Protein AF-A0A661I0Q0-F1 (afdb_monomer_lite)

Secondary structure (DSSP, 8-state):
-PPPSS---------------HHHHHHHHHHTSSTTS-HHHHHTTTS-HHHHHHHHHHTT--TT--GGGS-HHHHHHHHHHHHHHHHHHHHTTS--

Sequence (96 aa):
VPPPKVTSAVLLIEKERTEESEGLEALLRVAFQQPRKKLSKNLMTAFSKDKVVKLFERLDLDPNLRPHEAKTSIYHHLYNEFKKDILDGKQQRQRK

Radius of gyration: 18.39 Å; chains: 1; bounding box: 59×30×49 Å

pLDDT: mean 87.05, std 17.16, range [35.09, 97.62]

Foldseek 3Di:
DDDDPDDDDDDDDDDPDDDDDPLLVVLLCQQCVPQQAASLVSVCVPDPNVLSVVLCVVVVHDRRHGSVNDDPVVSVSVSVSVVVVVVVVVVVVPDD

Structure (mmCIF, N/CA/C/O backbone):
data_AF-A0A661I0Q0-F1
#
_entry.id   AF-A0A661I0Q0-F1
#
loop_
_atom_site.group_PDB
_atom_site.id
_atom_site.type_symbol
_atom_site.label_atom_id
_atom_site.label_alt_id
_atom_site.label_comp_id
_atom_site.label_asym_id
_atom_site.label_entity_id
_atom_site.label_seq_id
_atom_site.pdbx_PDB_ins_code
_atom_site.Cartn_x
_atom_site.Cartn_y
_atom_site.Cartn_z
_atom_site.occupancy
_atom_site.B_iso_or_equiv
_atom_site.auth_seq_id
_atom_site.auth_comp_id
_atom_site.auth_asym_id
_atom_site.auth_atom_id
_atom_site.pdbx_PDB_model_num
ATOM 1 N N . VAL A 1 1 ? 28.840 1.604 -29.281 1.00 74.12 1 VAL A N 1
ATOM 2 C CA . VAL A 1 1 ? 28.254 1.702 -27.921 1.00 74.12 1 VAL A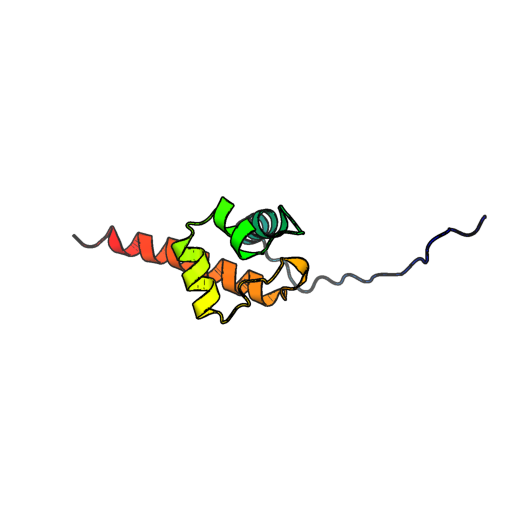 CA 1
ATOM 3 C C . VAL A 1 1 ? 28.191 0.296 -27.344 1.00 74.12 1 VAL A C 1
ATOM 5 O O . VAL A 1 1 ? 27.766 -0.584 -28.086 1.00 74.12 1 VAL A O 1
ATOM 8 N N . PRO A 1 2 ? 28.675 0.041 -26.118 1.00 91.06 2 PRO A N 1
ATOM 9 C CA . PRO A 1 2 ? 28.666 -1.306 -25.556 1.00 91.06 2 PRO A CA 1
ATOM 10 C C . PRO A 1 2 ? 27.244 -1.741 -25.149 1.00 91.06 2 PRO A C 1
ATOM 12 O O . PRO A 1 2 ? 26.452 -0.895 -24.726 1.00 91.06 2 PRO A O 1
ATOM 15 N N . PRO A 1 3 ? 26.913 -3.038 -25.264 1.00 89.25 3 PRO A N 1
ATOM 16 C CA . PRO A 1 3 ? 25.601 -3.555 -24.890 1.00 89.25 3 PRO A CA 1
ATOM 17 C C . PRO A 1 3 ? 25.409 -3.594 -23.356 1.00 89.25 3 PRO A C 1
ATOM 19 O O . PRO A 1 3 ? 26.352 -3.921 -22.628 1.00 89.25 3 PRO A O 1
ATOM 22 N N . PRO A 1 4 ? 24.205 -3.272 -22.843 1.00 92.94 4 PRO A N 1
ATOM 23 C CA . PRO A 1 4 ? 23.895 -3.319 -21.413 1.00 92.94 4 PRO A CA 1
ATOM 24 C C . PRO A 1 4 ? 23.744 -4.758 -20.884 1.00 92.94 4 PRO A C 1
ATOM 26 O O . PRO A 1 4 ? 23.480 -5.690 -21.637 1.00 92.94 4 PRO A O 1
ATOM 29 N N . LYS A 1 5 ? 23.863 -4.936 -19.558 1.00 94.69 5 LYS A N 1
ATOM 30 C CA . LYS A 1 5 ? 23.685 -6.235 -18.864 1.00 94.69 5 LYS A CA 1
ATOM 31 C C . LYS A 1 5 ? 22.221 -6.643 -18.649 1.00 94.69 5 LYS A C 1
ATOM 33 O O . LYS A 1 5 ? 21.963 -7.739 -18.161 1.00 94.69 5 LYS A O 1
ATOM 38 N N . VAL A 1 6 ? 21.281 -5.747 -18.934 1.00 95.00 6 VAL A N 1
ATOM 39 C CA . VAL A 1 6 ? 19.846 -5.928 -18.685 1.00 95.00 6 VAL A CA 1
ATOM 40 C C . VAL A 1 6 ? 19.052 -5.598 -19.942 1.00 95.00 6 VAL A C 1
ATOM 42 O O . VAL A 1 6 ? 19.481 -4.776 -20.752 1.00 95.00 6 VAL A O 1
ATOM 45 N N . THR A 1 7 ? 17.896 -6.239 -20.092 1.00 95.44 7 THR A N 1
ATOM 46 C CA . THR A 1 7 ? 16.975 -5.999 -21.205 1.00 95.44 7 THR A CA 1
ATOM 47 C C . THR A 1 7 ? 16.214 -4.695 -20.995 1.00 95.44 7 THR A C 1
ATOM 49 O O . THR A 1 7 ? 15.670 -4.452 -19.918 1.00 95.44 7 THR A O 1
ATOM 52 N N . SER A 1 8 ? 16.142 -3.875 -22.039 1.00 94.19 8 SER A N 1
ATOM 53 C CA . SER A 1 8 ? 15.299 -2.680 -22.066 1.00 94.19 8 SER A CA 1
ATOM 54 C C . SER A 1 8 ? 13.887 -3.019 -22.542 1.00 94.19 8 SER A C 1
ATOM 56 O O . SER A 1 8 ? 13.701 -3.923 -23.355 1.00 94.19 8 SER A O 1
ATOM 58 N N . ALA A 1 9 ? 12.896 -2.257 -22.086 1.00 95.81 9 ALA A N 1
ATOM 59 C CA . ALA A 1 9 ? 11.520 -2.335 -22.564 1.00 95.81 9 ALA A CA 1
ATOM 60 C C . ALA A 1 9 ? 10.968 -0.926 -22.815 1.00 95.81 9 ALA A C 1
ATOM 62 O O . ALA A 1 9 ? 11.405 0.036 -22.182 1.00 95.81 9 ALA A O 1
ATOM 63 N N . VAL A 1 10 ? 10.003 -0.814 -23.730 1.00 96.81 10 VAL A N 1
ATOM 64 C CA . VAL A 1 10 ? 9.249 0.421 -23.978 1.00 96.81 10 VAL A CA 1
ATOM 65 C C . VAL A 1 10 ? 7.895 0.288 -23.287 1.00 96.81 10 VAL A C 1
ATOM 67 O O . VAL A 1 10 ? 7.168 -0.670 -23.539 1.00 96.81 10 VAL A O 1
ATOM 70 N N . LEU A 1 11 ? 7.574 1.231 -22.401 1.00 97.06 11 LEU A N 1
ATOM 71 C CA . LEU A 1 11 ? 6.305 1.288 -21.676 1.00 97.06 11 LEU A CA 1
ATOM 72 C C . LEU A 1 11 ? 5.501 2.496 -22.162 1.00 97.06 11 LEU A C 1
ATOM 74 O O . LEU A 1 11 ? 5.995 3.622 -22.108 1.00 97.06 11 LEU A O 1
ATOM 78 N N . LEU A 1 12 ? 4.264 2.261 -22.603 1.00 96.94 12 LEU A N 1
ATOM 79 C CA . LEU A 1 12 ? 3.273 3.312 -22.825 1.00 96.94 12 LEU A CA 1
ATOM 80 C C . LEU A 1 12 ? 2.408 3.431 -21.569 1.00 96.94 12 LEU A C 1
ATOM 82 O O . LEU A 1 12 ? 1.804 2.451 -21.137 1.00 96.94 12 LEU A O 1
ATOM 86 N N . ILE A 1 13 ? 2.355 4.627 -20.989 1.00 95.94 13 ILE A N 1
ATOM 87 C CA . ILE A 1 13 ? 1.439 4.961 -19.898 1.00 95.94 13 ILE A CA 1
ATOM 88 C C . ILE A 1 13 ? 0.466 5.989 -20.455 1.00 95.94 13 ILE A C 1
ATOM 90 O O . ILE A 1 13 ? 0.843 7.133 -20.703 1.00 95.94 13 ILE A O 1
ATOM 94 N N . GLU A 1 14 ? -0.775 5.566 -20.662 1.00 96.19 14 GLU A N 1
ATOM 95 C CA . GLU A 1 14 ? -1.854 6.432 -21.116 1.00 96.19 14 GLU A CA 1
ATOM 96 C C . GLU A 1 14 ? -2.772 6.760 -19.940 1.00 96.19 14 GLU A C 1
ATOM 98 O O . GLU A 1 14 ? -3.189 5.889 -19.173 1.00 96.19 14 GLU A O 1
ATOM 103 N N . LYS A 1 15 ? -3.033 8.050 -19.752 1.00 94.25 15 LYS A N 1
ATOM 104 C CA . LYS A 1 15 ? -3.827 8.545 -18.636 1.00 94.25 15 LYS A CA 1
ATOM 105 C C . LYS A 1 15 ? -5.292 8.625 -19.048 1.00 94.25 15 LYS A C 1
ATOM 107 O O . LYS A 1 15 ? -5.667 9.541 -19.766 1.00 94.25 15 LYS A O 1
ATOM 112 N N . GLU A 1 16 ? -6.114 7.731 -18.506 1.00 93.00 16 GLU A N 1
ATOM 113 C CA . GLU A 1 16 ? -7.570 7.756 -18.714 1.00 93.00 16 GLU A CA 1
ATOM 114 C C . GLU A 1 16 ? -8.255 8.856 -17.886 1.00 93.00 16 GLU A C 1
ATOM 116 O O . GLU A 1 16 ? -9.130 9.577 -18.355 1.00 93.00 16 GLU A O 1
ATOM 121 N N . ARG A 1 17 ? -7.852 9.012 -16.618 1.00 91.31 17 ARG A N 1
ATOM 122 C CA . ARG A 1 17 ? -8.458 9.977 -15.689 1.00 91.31 17 ARG A CA 1
ATOM 123 C C . ARG A 1 17 ? -7.468 10.472 -14.644 1.00 91.31 17 ARG A C 1
ATOM 125 O O . ARG A 1 17 ? -6.448 9.837 -14.383 1.00 91.31 17 ARG A O 1
ATOM 132 N N . THR A 1 18 ? -7.791 11.603 -14.024 1.00 87.75 18 THR A N 1
ATOM 133 C CA . THR A 1 18 ? -7.100 12.091 -12.821 1.00 87.75 18 THR A CA 1
ATOM 134 C C . THR A 1 18 ? -7.992 11.843 -11.618 1.00 87.75 18 THR A C 1
ATOM 136 O O . THR A 1 18 ? -9.141 12.274 -11.624 1.00 87.75 18 THR A O 1
ATOM 139 N N . GLU A 1 19 ? -7.469 11.194 -10.585 1.00 81.81 19 GLU A N 1
ATOM 140 C CA . GLU A 1 19 ? -8.120 11.130 -9.278 1.00 81.81 19 GLU A CA 1
ATOM 141 C C . GLU A 1 19 ? -7.100 11.516 -8.211 1.00 81.81 19 GLU A C 1
ATOM 143 O O . GLU A 1 19 ? -6.145 10.785 -7.961 1.00 81.81 19 GLU A O 1
ATOM 148 N N . GLU A 1 20 ? -7.312 12.670 -7.585 1.00 80.38 20 GLU A N 1
ATOM 149 C CA . GLU A 1 20 ? -6.531 13.095 -6.427 1.00 80.38 20 GLU A CA 1
ATOM 150 C C . GLU A 1 20 ? -7.100 12.406 -5.184 1.00 80.38 20 GLU A C 1
ATOM 152 O O . GLU A 1 20 ? -8.235 12.657 -4.766 1.00 80.38 20 GLU A O 1
ATOM 157 N N . SER A 1 21 ? -6.332 11.484 -4.605 1.00 85.44 21 SER A N 1
ATOM 158 C CA . SER A 1 21 ? -6.733 10.765 -3.397 1.00 85.44 21 SER A CA 1
ATOM 159 C C . SER A 1 21 ? -5.557 10.600 -2.445 1.00 85.44 21 SER A C 1
ATOM 161 O O . SER A 1 21 ? -5.021 9.507 -2.264 1.00 85.44 21 SER A O 1
ATOM 163 N N . GLU A 1 22 ? -5.199 11.694 -1.771 1.00 88.88 22 GLU A N 1
ATOM 164 C CA . GLU A 1 22 ? -4.171 11.705 -0.720 1.00 88.88 22 GLU A CA 1
ATOM 165 C C . GLU A 1 22 ? -4.425 10.625 0.345 1.00 88.88 22 GLU A C 1
ATOM 167 O O . GLU A 1 22 ? -3.503 9.990 0.851 1.00 88.88 22 GLU A O 1
ATOM 172 N N . GLY A 1 23 ? -5.698 10.358 0.658 1.00 90.75 23 GLY A N 1
ATOM 173 C CA . GLY A 1 23 ? -6.075 9.313 1.608 1.00 90.75 23 GLY A CA 1
ATOM 174 C C . GLY A 1 23 ? -5.778 7.895 1.111 1.00 90.75 23 GLY A C 1
ATOM 175 O O . GLY A 1 23 ? -5.340 7.057 1.901 1.00 90.75 23 GLY A O 1
ATOM 176 N N . LEU A 1 24 ? -6.002 7.615 -0.178 1.00 92.44 24 LEU A N 1
ATOM 177 C CA . LEU A 1 24 ? -5.643 6.324 -0.766 1.00 92.44 24 LEU A CA 1
ATOM 178 C C . LEU A 1 24 ? -4.121 6.183 -0.834 1.00 92.44 24 LEU A C 1
ATOM 180 O O . LEU A 1 24 ? -3.596 5.128 -0.487 1.00 92.44 24 LEU A O 1
ATOM 184 N N . GLU A 1 25 ? -3.410 7.248 -1.206 1.00 93.50 25 GLU A N 1
ATOM 185 C CA . GLU A 1 25 ? -1.948 7.264 -1.212 1.00 93.50 25 GLU A CA 1
ATOM 186 C C . GLU A 1 25 ? -1.377 6.978 0.185 1.00 93.50 25 GLU A C 1
ATOM 188 O O . GLU A 1 25 ? -0.512 6.113 0.341 1.00 93.50 25 GLU A O 1
ATOM 193 N N . ALA A 1 26 ? -1.898 7.636 1.223 1.00 94.12 26 ALA A N 1
ATOM 194 C CA . ALA A 1 26 ? -1.497 7.395 2.606 1.00 94.12 26 ALA A CA 1
ATOM 195 C C . ALA A 1 26 ? -1.756 5.939 3.032 1.00 94.12 26 ALA A C 1
ATOM 197 O O . ALA A 1 26 ? -0.891 5.310 3.649 1.00 94.12 26 ALA A O 1
ATOM 198 N N . LEU A 1 27 ? -2.906 5.369 2.653 1.00 95.31 27 LEU A N 1
ATOM 199 C CA . LEU A 1 27 ? -3.211 3.960 2.906 1.00 95.31 27 LEU A CA 1
ATOM 200 C C . LEU A 1 27 ? -2.226 3.027 2.191 1.00 95.31 27 LEU A C 1
ATOM 202 O O . LEU A 1 27 ? -1.748 2.070 2.801 1.00 95.31 27 LEU A O 1
ATOM 206 N N . LEU A 1 28 ? -1.886 3.303 0.929 1.00 95.56 28 LEU A N 1
ATOM 207 C CA . LEU A 1 28 ? -0.913 2.517 0.168 1.00 95.56 28 LEU A CA 1
ATOM 208 C C . LEU A 1 28 ? 0.484 2.594 0.799 1.00 95.56 28 LEU A C 1
ATOM 210 O O . LEU A 1 28 ? 1.146 1.566 0.945 1.00 95.56 28 LEU A O 1
ATOM 214 N N . ARG A 1 29 ? 0.915 3.772 1.265 1.00 96.31 29 ARG A N 1
ATOM 215 C CA . ARG A 1 29 ? 2.194 3.933 1.982 1.00 96.31 29 ARG A CA 1
ATOM 216 C C . ARG A 1 29 ? 2.263 3.048 3.227 1.00 96.31 29 ARG A C 1
ATOM 218 O O . ARG A 1 29 ? 3.272 2.377 3.438 1.00 96.31 29 ARG A O 1
ATOM 225 N N . VAL A 1 30 ? 1.186 2.989 4.013 1.00 96.25 30 VAL A N 1
ATOM 226 C CA . VAL A 1 30 ? 1.088 2.087 5.174 1.00 96.25 30 VAL A CA 1
ATOM 227 C C . VAL A 1 30 ? 1.098 0.627 4.725 1.00 96.25 30 VAL A C 1
ATOM 229 O O . VAL A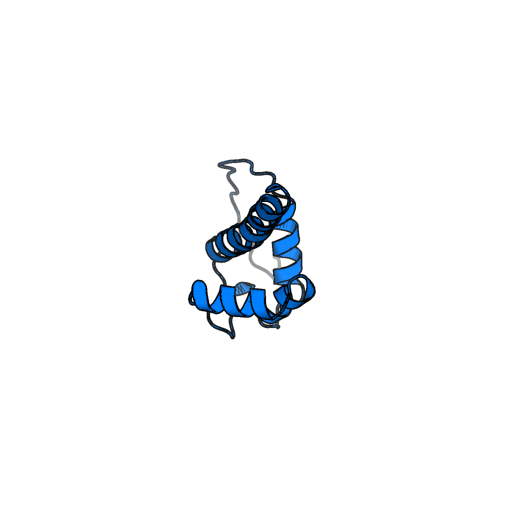 1 30 ? 1.891 -0.169 5.225 1.00 96.25 30 VAL A O 1
ATOM 232 N N . ALA A 1 31 ? 0.264 0.272 3.745 1.00 96.38 31 ALA A N 1
ATOM 233 C CA . ALA A 1 31 ? 0.127 -1.097 3.261 1.00 96.38 31 ALA A CA 1
ATOM 234 C C . ALA A 1 31 ? 1.457 -1.693 2.780 1.00 96.38 31 ALA A C 1
ATOM 236 O O . ALA A 1 31 ? 1.725 -2.862 3.048 1.00 96.38 31 ALA A O 1
ATOM 237 N N . PHE A 1 32 ? 2.310 -0.902 2.126 1.00 97.06 32 PHE A N 1
ATOM 238 C CA . PHE A 1 32 ? 3.591 -1.353 1.574 1.00 97.06 32 PHE A CA 1
ATOM 239 C C . PHE A 1 32 ? 4.809 -1.073 2.474 1.00 97.06 32 PHE A C 1
ATOM 241 O O . PHE A 1 32 ? 5.927 -1.412 2.089 1.00 97.06 32 PHE A O 1
ATOM 248 N N . GLN A 1 33 ? 4.619 -0.535 3.687 1.00 96.00 33 GLN A N 1
ATOM 249 C CA . GLN A 1 33 ? 5.714 -0.138 4.586 1.00 96.00 33 GLN A CA 1
ATOM 250 C C . GLN A 1 33 ? 6.709 -1.275 4.881 1.00 96.00 33 GLN A C 1
ATOM 252 O O . GLN A 1 33 ? 7.915 -1.047 4.961 1.00 96.00 33 GLN A O 1
ATOM 257 N N . GLN A 1 34 ? 6.221 -2.511 5.043 1.00 96.31 34 GLN A N 1
ATOM 258 C CA . GLN A 1 34 ? 7.064 -3.698 5.220 1.00 96.31 34 GLN A CA 1
ATOM 259 C C . GLN A 1 34 ? 6.666 -4.779 4.197 1.00 96.31 34 GLN A C 1
ATOM 261 O O . GLN A 1 34 ? 5.799 -5.606 4.489 1.00 96.31 34 GLN A O 1
ATOM 266 N N . PRO A 1 35 ? 7.299 -4.833 3.005 1.00 92.69 35 PRO A N 1
ATOM 267 C CA . PRO A 1 35 ? 6.841 -5.665 1.879 1.00 92.69 35 PRO A CA 1
ATOM 268 C C . PRO A 1 35 ? 6.800 -7.176 2.147 1.00 92.69 35 PRO A C 1
ATOM 270 O O . PRO A 1 35 ? 6.049 -7.911 1.508 1.00 92.69 35 PRO A O 1
ATOM 273 N N . ARG A 1 36 ? 7.627 -7.649 3.089 1.00 94.56 36 ARG A N 1
ATOM 274 C CA . ARG A 1 36 ? 7.724 -9.067 3.478 1.00 94.56 36 ARG A CA 1
ATOM 275 C C . ARG A 1 36 ? 6.737 -9.467 4.579 1.00 94.56 36 ARG A C 1
ATOM 277 O O . ARG A 1 36 ? 6.632 -10.652 4.888 1.00 94.56 36 ARG A O 1
ATOM 284 N N . LYS A 1 37 ? 6.071 -8.505 5.226 1.00 97.06 37 LYS A N 1
ATOM 285 C CA . LYS A 1 37 ? 5.055 -8.779 6.248 1.00 97.06 37 LYS A CA 1
ATOM 286 C C . LYS A 1 37 ? 3.679 -8.928 5.603 1.00 97.06 37 LYS A C 1
ATOM 288 O O . LYS A 1 37 ? 3.450 -8.502 4.476 1.00 97.06 37 LYS A O 1
ATOM 293 N N . LYS A 1 38 ? 2.766 -9.541 6.358 1.00 97.62 38 LYS A N 1
ATOM 294 C CA . LYS A 1 38 ? 1.350 -9.656 5.997 1.00 97.62 38 LYS A CA 1
ATOM 295 C C . LYS A 1 38 ? 0.742 -8.258 5.876 1.00 97.62 38 LYS A C 1
ATOM 297 O O . LYS A 1 38 ? 1.022 -7.398 6.713 1.00 97.62 38 LYS A O 1
ATOM 302 N N . LEU A 1 39 ? -0.138 -8.062 4.903 1.00 97.38 39 LEU A N 1
ATOM 303 C CA . LEU A 1 39 ? -0.864 -6.816 4.684 1.00 97.38 39 LEU A CA 1
ATOM 304 C C . LEU A 1 39 ? -1.627 -6.393 5.946 1.00 97.38 39 LEU A C 1
ATOM 306 O O . LEU A 1 39 ? -1.542 -5.240 6.356 1.00 97.38 39 LEU A O 1
ATOM 310 N N . SER A 1 40 ? -2.276 -7.340 6.627 1.00 96.62 40 SER A N 1
ATOM 311 C CA . SER A 1 40 ? -2.966 -7.094 7.900 1.00 96.62 40 SER A CA 1
ATOM 312 C C . SER A 1 40 ? -2.039 -6.511 8.972 1.00 96.62 40 SER A C 1
ATOM 314 O O . SER A 1 40 ? -2.419 -5.585 9.681 1.00 96.62 40 SER A O 1
ATOM 316 N N . LYS A 1 41 ? -0.793 -6.991 9.068 1.00 97.31 41 LYS A N 1
ATOM 317 C CA . LYS A 1 41 ? 0.196 -6.468 10.023 1.00 97.31 41 LYS A CA 1
ATOM 318 C C . LYS A 1 41 ? 0.662 -5.063 9.674 1.00 97.31 41 LYS A C 1
ATOM 320 O O . LYS A 1 41 ? 0.856 -4.274 10.591 1.00 97.31 41 LYS A O 1
ATOM 325 N N . ASN A 1 42 ? 0.800 -4.758 8.388 1.00 96.81 42 ASN A N 1
ATOM 326 C CA . ASN A 1 42 ? 1.128 -3.408 7.946 1.00 96.81 42 ASN A CA 1
ATOM 327 C C . ASN A 1 42 ? -0.025 -2.443 8.244 1.00 96.81 42 ASN A C 1
ATOM 329 O O . ASN A 1 42 ? 0.205 -1.382 8.800 1.00 96.81 42 ASN A O 1
ATOM 333 N N . LEU A 1 43 ? -1.275 -2.829 7.982 1.00 95.50 43 LEU A N 1
ATOM 334 C CA . LEU A 1 43 ? -2.442 -1.986 8.273 1.00 95.50 43 LEU A CA 1
ATOM 335 C C . LEU A 1 43 ? -2.647 -1.749 9.779 1.00 95.50 43 LEU A C 1
ATOM 337 O O . LEU A 1 43 ? -3.078 -0.671 10.179 1.00 95.50 43 LEU A O 1
ATOM 341 N N . MET A 1 44 ? -2.291 -2.715 10.629 1.00 95.31 44 MET A N 1
ATOM 342 C CA . MET A 1 44 ? -2.376 -2.579 12.090 1.00 95.31 44 MET A CA 1
ATOM 343 C C . MET A 1 44 ? -1.441 -1.509 12.683 1.00 95.31 44 MET A C 1
ATOM 345 O O . MET A 1 44 ? -1.565 -1.204 13.866 1.00 95.31 44 MET A O 1
ATOM 349 N N . THR A 1 45 ? -0.506 -0.940 11.911 1.00 93.88 45 THR A N 1
ATOM 350 C CA . THR A 1 45 ? 0.320 0.186 12.384 1.00 93.88 45 THR A CA 1
ATOM 351 C C . THR A 1 45 ? -0.445 1.511 12.383 1.00 93.88 45 THR A C 1
ATOM 353 O O . THR A 1 45 ? -0.094 2.408 13.145 1.00 93.88 45 THR A O 1
ATOM 356 N N . ALA A 1 46 ? -1.498 1.624 11.565 1.00 91.81 46 ALA A N 1
ATOM 357 C CA . ALA A 1 46 ? -2.322 2.826 11.431 1.00 91.81 46 ALA A CA 1
ATOM 358 C C . ALA A 1 46 ? -3.783 2.621 11.872 1.00 91.81 46 ALA A C 1
ATOM 360 O O . ALA A 1 46 ? -4.468 3.585 12.208 1.00 91.81 46 ALA A O 1
ATOM 361 N N . PHE A 1 47 ? -4.271 1.377 11.890 1.00 92.00 47 PHE A N 1
ATOM 362 C CA . PHE A 1 47 ? -5.651 1.028 12.235 1.00 92.00 47 PHE A CA 1
ATOM 363 C C . PHE A 1 47 ? -5.700 0.033 13.399 1.00 92.00 47 PHE A C 1
ATOM 365 O O . PHE A 1 47 ? -4.779 -0.758 13.601 1.00 92.00 47 PHE A O 1
ATOM 372 N N . SER A 1 48 ? -6.796 0.025 14.166 1.00 93.12 48 SER A N 1
ATOM 373 C CA . SER A 1 48 ? -6.937 -0.922 15.277 1.00 93.12 48 SER A CA 1
ATOM 374 C C . SER A 1 48 ? -7.031 -2.370 14.783 1.00 93.12 48 SER A C 1
ATOM 376 O O . SER A 1 48 ? -7.611 -2.662 13.733 1.00 93.12 48 SER A O 1
ATOM 378 N N . LYS A 1 49 ? -6.482 -3.301 15.572 1.00 94.19 49 LYS A N 1
ATOM 379 C CA . LYS A 1 49 ? -6.450 -4.735 15.247 1.00 94.19 49 LYS A CA 1
ATOM 380 C C . LYS A 1 49 ? -7.83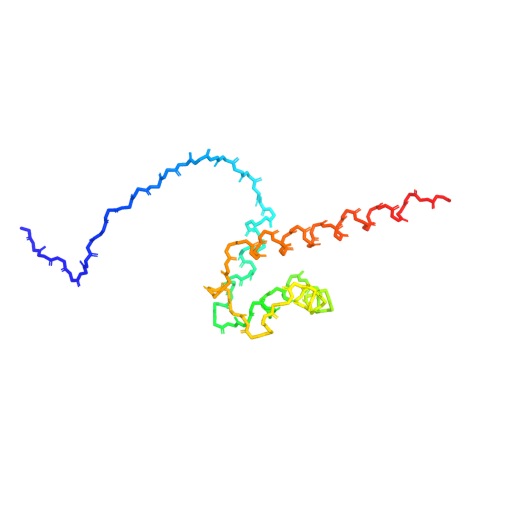7 -5.290 14.923 1.00 94.19 49 LYS A C 1
ATOM 382 O O . LYS A 1 49 ? -7.984 -5.966 13.909 1.00 94.19 49 LYS A O 1
ATOM 387 N N . ASP A 1 50 ? -8.836 -4.974 15.744 1.00 93.31 50 ASP A N 1
ATOM 388 C CA . ASP A 1 50 ? -10.199 -5.491 15.573 1.00 93.31 50 ASP A CA 1
ATOM 389 C C . ASP A 1 50 ? -10.828 -5.033 14.257 1.00 93.31 50 ASP A C 1
ATOM 391 O O . ASP A 1 50 ? -11.517 -5.810 13.601 1.00 93.31 50 ASP A O 1
ATOM 395 N N . LYS A 1 51 ? -10.551 -3.793 13.830 1.00 91.25 51 LYS A N 1
ATOM 396 C CA . LYS A 1 51 ? -11.030 -3.274 12.544 1.00 91.25 51 LYS A CA 1
ATOM 397 C C . LYS A 1 51 ? -10.404 -4.019 11.378 1.00 91.25 51 LYS A C 1
ATOM 399 O O . LYS A 1 51 ? -11.114 -4.439 10.472 1.00 91.25 51 LYS A O 1
ATOM 404 N N . VAL A 1 52 ? -9.085 -4.204 11.412 1.00 94.88 52 VAL A N 1
ATOM 405 C CA . VAL A 1 52 ? -8.367 -4.905 10.342 1.00 94.88 52 VAL A CA 1
ATOM 406 C C . VAL A 1 52 ? -8.839 -6.355 10.231 1.00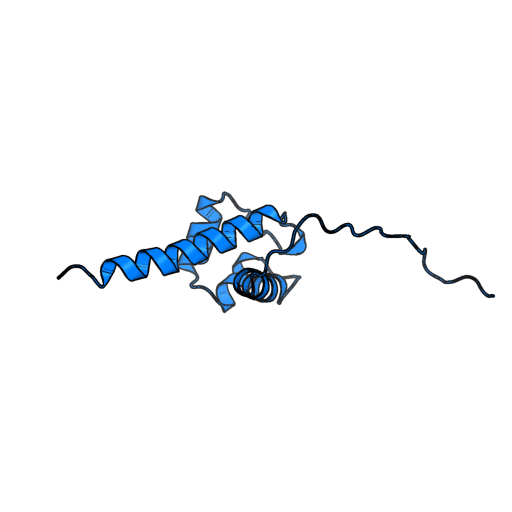 94.88 52 VAL A C 1
ATOM 408 O O . VAL A 1 52 ? -9.100 -6.811 9.125 1.00 94.88 52 VAL A O 1
ATOM 411 N N . VAL A 1 53 ? -8.993 -7.065 11.353 1.00 94.75 53 VAL A N 1
ATOM 412 C CA . VAL A 1 53 ? -9.450 -8.466 11.356 1.00 94.75 53 VAL A CA 1
ATOM 413 C C . VAL A 1 53 ? -10.870 -8.587 10.801 1.00 94.75 53 VAL A C 1
ATOM 415 O O . VAL A 1 53 ? -11.067 -9.313 9.832 1.00 94.75 53 VAL A O 1
ATOM 418 N N . LYS A 1 54 ? -11.827 -7.804 11.319 1.00 93.88 54 LYS A N 1
ATOM 419 C CA . LYS A 1 54 ? -13.215 -7.809 10.821 1.00 93.88 54 LYS A CA 1
ATOM 420 C C . LYS A 1 54 ? -13.305 -7.464 9.337 1.00 93.88 54 LYS A C 1
ATOM 422 O O . LYS A 1 54 ? -14.141 -8.004 8.618 1.00 93.88 54 LYS A O 1
ATOM 427 N N . LEU A 1 55 ? -12.466 -6.539 8.871 1.00 93.38 55 LEU A N 1
ATOM 428 C CA . LEU A 1 55 ? -12.448 -6.143 7.470 1.00 93.38 55 LEU A CA 1
ATOM 429 C C . LEU A 1 55 ? -11.898 -7.252 6.570 1.00 93.38 55 LEU A C 1
ATOM 431 O O . LEU A 1 55 ? -12.454 -7.475 5.500 1.00 93.38 55 LEU A O 1
ATOM 435 N N . PHE A 1 56 ? -10.847 -7.948 7.006 1.00 95.62 56 PHE A N 1
ATOM 436 C CA . PHE A 1 56 ? -10.301 -9.102 6.290 1.00 95.62 56 PHE A CA 1
ATOM 437 C C . PHE A 1 56 ? -11.321 -10.237 6.200 1.00 95.62 56 PHE A C 1
ATOM 439 O O . PHE A 1 56 ? -11.512 -10.772 5.117 1.00 95.62 56 PHE A O 1
ATOM 446 N N . GLU A 1 57 ? -12.016 -10.544 7.297 1.00 94.62 57 GLU A N 1
ATOM 447 C CA . GLU A 1 57 ? -13.083 -11.551 7.321 1.00 94.62 57 GLU A CA 1
ATOM 448 C C . GLU A 1 57 ? -14.237 -11.171 6.386 1.00 94.62 57 GLU A C 1
ATOM 450 O O . GLU A 1 57 ? -14.674 -11.975 5.571 1.00 94.62 57 GLU A O 1
ATOM 455 N N . ARG A 1 58 ? -14.708 -9.920 6.448 1.00 93.50 58 ARG A N 1
ATOM 456 C CA . ARG A 1 58 ? -15.820 -9.449 5.608 1.00 93.50 58 ARG A CA 1
ATOM 457 C C . ARG A 1 58 ? -15.486 -9.435 4.115 1.00 93.50 58 ARG A C 1
ATOM 459 O O . ARG A 1 58 ? -16.380 -9.631 3.299 1.00 93.50 58 ARG A O 1
ATOM 466 N N . LEU A 1 59 ? -14.238 -9.132 3.763 1.00 93.31 59 LEU A N 1
ATOM 467 C CA . LEU A 1 59 ? -13.765 -9.113 2.377 1.00 93.31 59 LEU A CA 1
ATOM 468 C C . LEU A 1 59 ? -13.233 -10.477 1.909 1.00 93.31 59 LEU A C 1
ATOM 470 O O . LEU A 1 59 ? -12.717 -10.550 0.796 1.00 93.31 59 LEU A O 1
ATOM 474 N N . ASP A 1 60 ? -13.341 -11.515 2.745 1.00 95.12 60 ASP A N 1
ATOM 475 C CA . ASP A 1 60 ? -12.840 -12.870 2.488 1.00 95.12 60 ASP A CA 1
ATOM 476 C C . ASP A 1 60 ? -11.372 -12.883 2.012 1.00 95.12 60 ASP A C 1
ATOM 478 O O . ASP A 1 60 ? -10.995 -13.493 1.012 1.00 95.12 60 ASP A O 1
ATOM 482 N N . LEU A 1 61 ? -10.525 -12.112 2.704 1.00 95.38 61 LEU A N 1
ATOM 483 C CA . LEU A 1 61 ? -9.106 -11.979 2.378 1.00 95.38 61 LEU A CA 1
ATOM 484 C C . LEU A 1 61 ? -8.273 -13.026 3.112 1.00 95.38 61 LEU A C 1
ATOM 486 O O . LEU A 1 61 ? -8.432 -13.224 4.319 1.00 95.38 61 LEU A O 1
ATOM 490 N N . ASP A 1 62 ? -7.289 -13.602 2.414 1.00 95.62 62 ASP A N 1
ATOM 491 C CA . ASP A 1 62 ? -6.319 -14.500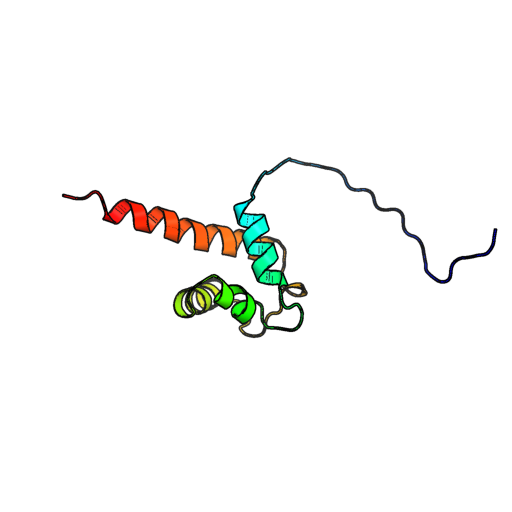 3.042 1.00 95.62 62 ASP A CA 1
ATOM 492 C C . ASP A 1 62 ? -5.608 -13.778 4.211 1.00 95.62 62 ASP A C 1
ATOM 494 O O . ASP A 1 62 ? -4.970 -12.734 4.014 1.00 95.62 62 ASP A O 1
ATOM 498 N N . PRO A 1 63 ? -5.659 -14.318 5.444 1.00 93.94 63 PRO A N 1
ATOM 499 C CA . PRO A 1 63 ? -4.977 -13.730 6.592 1.00 93.94 63 PRO A CA 1
ATOM 500 C C . PRO A 1 63 ? -3.452 -13.646 6.424 1.00 93.94 63 PRO A C 1
ATOM 502 O O . PRO A 1 63 ? -2.802 -12.894 7.159 1.00 93.94 63 PRO A O 1
ATOM 505 N N . ASN A 1 64 ? -2.863 -14.409 5.500 1.00 96.00 64 ASN A N 1
ATOM 506 C CA . ASN A 1 64 ? -1.437 -14.418 5.176 1.00 96.00 64 ASN A CA 1
ATOM 507 C C . ASN A 1 64 ? -1.052 -13.512 4.000 1.00 96.00 64 ASN A C 1
ATOM 509 O O . ASN A 1 64 ? 0.151 -13.334 3.786 1.00 96.00 64 ASN A O 1
ATOM 513 N N . LEU A 1 65 ? -2.031 -12.906 3.320 1.00 97.00 65 LEU A N 1
ATOM 514 C CA . LEU A 1 65 ? -1.842 -12.061 2.142 1.00 97.00 65 LEU A CA 1
ATOM 515 C C . LEU A 1 65 ? -0.783 -10.983 2.382 1.00 97.00 65 LEU A C 1
ATOM 517 O O . LEU A 1 65 ? -0.837 -10.248 3.376 1.00 97.00 65 LEU A O 1
ATOM 521 N N . ARG A 1 66 ? 0.171 -10.856 1.463 1.00 97.00 66 ARG A N 1
ATOM 522 C CA . ARG A 1 66 ? 1.171 -9.783 1.437 1.00 97.00 66 ARG A CA 1
ATOM 523 C C . ARG A 1 66 ? 0.739 -8.661 0.491 1.00 97.00 66 ARG A C 1
ATOM 525 O O . ARG A 1 66 ? -0.061 -8.887 -0.410 1.00 97.00 66 ARG A O 1
ATOM 532 N N . PRO A 1 67 ? 1.289 -7.443 0.640 1.00 97.00 67 PRO A N 1
ATOM 533 C CA . PRO A 1 67 ? 0.858 -6.300 -0.166 1.00 97.00 67 PRO A CA 1
ATOM 534 C C . PRO A 1 67 ? 0.976 -6.527 -1.686 1.00 97.00 67 PRO A C 1
ATOM 536 O O . PRO A 1 67 ? 0.036 -6.294 -2.428 1.00 97.00 67 PRO A O 1
ATOM 539 N N . HIS A 1 68 ? 2.092 -7.069 -2.168 1.00 96.12 68 HIS A N 1
ATOM 540 C CA . HIS A 1 68 ? 2.292 -7.285 -3.609 1.00 96.12 68 HIS A CA 1
ATOM 541 C C . HIS A 1 68 ? 1.428 -8.411 -4.209 1.00 96.12 68 HIS A C 1
ATOM 543 O O . HIS A 1 68 ? 1.347 -8.522 -5.427 1.00 96.12 68 HIS A O 1
ATOM 549 N N . GLU A 1 69 ? 0.809 -9.250 -3.376 1.00 96.12 69 GLU A N 1
ATOM 550 C CA . GLU A 1 69 ? -0.068 -10.346 -3.809 1.00 96.12 69 GLU A CA 1
ATOM 551 C C . GLU A 1 69 ? -1.519 -9.862 -3.996 1.00 96.12 69 GLU A C 1
ATOM 553 O O . GLU A 1 69 ? -2.322 -10.517 -4.661 1.00 96.12 69 GLU A O 1
ATOM 558 N N . ALA A 1 70 ? -1.870 -8.705 -3.423 1.00 94.81 70 ALA A N 1
ATOM 559 C CA . ALA A 1 70 ? -3.206 -8.136 -3.504 1.00 94.81 70 ALA A CA 1
ATOM 560 C C . ALA A 1 70 ? -3.436 -7.410 -4.839 1.00 94.81 70 ALA A C 1
ATOM 562 O O . ALA A 1 70 ? -2.588 -6.664 -5.329 1.00 94.81 70 ALA A O 1
ATOM 563 N N . LYS A 1 71 ? -4.637 -7.567 -5.408 1.00 95.44 71 LYS A N 1
ATOM 564 C CA . LYS A 1 71 ? -5.068 -6.802 -6.589 1.00 95.44 71 LYS A CA 1
ATOM 565 C C . LYS A 1 71 ? -5.352 -5.345 -6.218 1.00 95.44 71 LYS A C 1
ATOM 567 O O . LYS A 1 71 ? -5.827 -5.066 -5.119 1.00 95.44 71 LYS A O 1
ATOM 572 N N . THR A 1 72 ? -5.193 -4.427 -7.173 1.00 92.81 72 THR A N 1
ATOM 573 C CA . THR A 1 72 ? -5.494 -2.992 -6.998 1.00 92.81 72 THR A CA 1
ATOM 574 C C . THR A 1 72 ? -6.902 -2.738 -6.448 1.00 92.81 72 THR A C 1
ATOM 576 O O . THR A 1 72 ? -7.080 -1.896 -5.570 1.00 92.81 72 THR A O 1
ATOM 579 N N . SER A 1 73 ? -7.901 -3.508 -6.893 1.00 94.25 73 SER A N 1
ATOM 580 C CA . SER A 1 73 ? -9.287 -3.394 -6.415 1.00 94.25 73 SER A CA 1
ATOM 581 C C . SER A 1 73 ? -9.418 -3.577 -4.901 1.00 94.25 73 SER A C 1
ATOM 583 O O . SER A 1 73 ? -10.207 -2.874 -4.272 1.00 94.25 73 SER A O 1
ATOM 585 N N . ILE A 1 74 ? -8.610 -4.453 -4.294 1.00 95.38 74 ILE A N 1
ATOM 586 C CA . ILE A 1 74 ? -8.623 -4.688 -2.846 1.00 95.38 74 ILE A CA 1
ATOM 587 C C . ILE A 1 74 ? -8.268 -3.410 -2.091 1.00 95.38 74 ILE A C 1
ATOM 589 O O . ILE A 1 74 ? -8.927 -3.086 -1.109 1.00 95.38 74 ILE A O 1
ATOM 593 N N . TYR A 1 75 ? -7.303 -2.627 -2.571 1.00 95.44 75 TYR A N 1
ATOM 594 C CA . TYR A 1 75 ? -6.931 -1.367 -1.929 1.00 95.44 75 TYR A CA 1
ATOM 595 C C . TYR A 1 75 ? -8.040 -0.322 -1.980 1.00 95.44 75 TYR A C 1
ATOM 597 O O . TYR A 1 75 ? -8.276 0.360 -0.984 1.00 95.44 75 TYR A O 1
ATOM 605 N N . HIS A 1 76 ? -8.769 -0.243 -3.094 1.00 93.44 76 HIS A N 1
ATOM 606 C CA . HIS A 1 76 ? -9.940 0.626 -3.186 1.00 93.44 76 HIS A CA 1
ATOM 607 C C . HIS A 1 76 ? -11.054 0.180 -2.230 1.00 93.44 76 HIS A C 1
ATOM 609 O O . HIS A 1 76 ? -11.644 1.022 -1.554 1.00 93.44 76 HIS A O 1
ATOM 615 N N . HIS A 1 77 ? -11.316 -1.127 -2.110 1.00 93.75 77 HIS A N 1
ATOM 616 C CA . HIS A 1 77 ? -12.287 -1.647 -1.142 1.00 93.75 77 HIS A CA 1
ATOM 617 C C . HIS A 1 77 ? -11.867 -1.354 0.300 1.00 93.75 77 HIS A C 1
ATOM 619 O O . HIS A 1 77 ? -12.660 -0.800 1.058 1.00 93.75 77 HIS A O 1
ATOM 625 N N . LEU A 1 78 ? -10.615 -1.644 0.665 1.00 93.56 78 LEU A N 1
ATOM 626 C CA . LEU A 1 78 ? -10.070 -1.336 1.988 1.00 93.56 78 LEU A CA 1
ATOM 627 C C . LEU A 1 78 ? -10.217 0.155 2.311 1.00 93.56 78 LEU A C 1
ATOM 629 O O . LEU A 1 78 ? -10.731 0.506 3.370 1.00 93.56 78 LEU A O 1
ATOM 633 N N . TYR A 1 79 ? -9.818 1.031 1.387 1.00 93.44 79 TYR A N 1
ATOM 634 C CA . TYR A 1 79 ? -9.923 2.477 1.564 1.00 93.44 79 TYR A CA 1
ATOM 635 C C . TYR A 1 79 ? -11.369 2.939 1.765 1.00 93.44 79 TYR A C 1
ATOM 637 O O . TYR A 1 79 ? -11.651 3.689 2.700 1.00 93.44 79 TYR A O 1
ATOM 645 N N . ASN A 1 80 ? -12.298 2.455 0.940 1.00 92.06 80 ASN A N 1
ATOM 646 C CA . ASN A 1 80 ? -13.710 2.806 1.057 1.00 92.06 80 ASN A CA 1
ATOM 647 C C . ASN A 1 80 ? -14.302 2.361 2.397 1.00 92.06 80 ASN A C 1
ATOM 649 O O . ASN A 1 80 ? -15.059 3.111 3.008 1.00 92.06 80 ASN A O 1
ATOM 653 N N . GLU A 1 81 ? -13.940 1.176 2.882 1.00 90.44 81 GLU A N 1
ATOM 654 C CA . GLU A 1 81 ? -14.442 0.660 4.154 1.00 90.44 81 GLU A CA 1
ATOM 655 C C . GLU A 1 81 ? -13.851 1.388 5.364 1.00 90.44 81 GLU A C 1
ATOM 657 O O . GLU A 1 81 ? -14.593 1.777 6.265 1.00 90.44 81 GLU A O 1
ATOM 662 N N . PHE A 1 82 ? -12.549 1.688 5.359 1.00 86.19 82 PHE A N 1
ATOM 663 C CA . PHE A 1 82 ? -11.959 2.528 6.404 1.00 86.19 82 PHE A CA 1
ATOM 664 C C . PHE A 1 82 ? -12.515 3.960 6.392 1.00 86.19 82 PHE A C 1
ATOM 666 O O . PHE A 1 82 ? -12.599 4.590 7.446 1.00 86.19 82 PHE A O 1
ATOM 673 N N . LYS A 1 83 ? -12.925 4.479 5.227 1.00 82.06 83 LYS A N 1
ATOM 674 C CA . LYS A 1 83 ? -13.544 5.806 5.098 1.00 82.06 83 LYS A CA 1
ATOM 675 C C . LYS A 1 83 ? -14.996 5.836 5.585 1.00 82.06 83 LYS A C 1
ATOM 677 O O . LYS A 1 83 ? -15.379 6.819 6.217 1.00 82.06 83 LYS A O 1
ATOM 682 N N . LYS A 1 84 ? -15.796 4.793 5.324 1.00 67.56 84 LYS A N 1
ATOM 683 C CA . LYS A 1 84 ? -17.188 4.689 5.813 1.00 67.56 84 LYS A CA 1
ATOM 684 C C . LYS A 1 84 ? -17.256 4.794 7.335 1.00 67.56 84 LYS A C 1
ATOM 686 O O . LYS A 1 84 ? -18.006 5.617 7.844 1.00 67.56 84 LYS A O 1
ATOM 691 N N . ASP A 1 85 ? -16.352 4.121 8.043 1.00 57.59 85 ASP A N 1
ATOM 692 C CA . ASP A 1 85 ? -16.218 4.236 9.502 1.00 57.59 85 ASP A CA 1
ATOM 693 C C . ASP A 1 85 ? -15.995 5.683 9.995 1.00 57.59 85 ASP A C 1
ATOM 695 O O . ASP A 1 85 ? -16.463 6.058 11.073 1.00 57.59 85 ASP A O 1
ATOM 699 N N . ILE A 1 86 ? -15.270 6.512 9.231 1.00 55.41 86 ILE A N 1
ATOM 700 C CA . ILE A 1 86 ? -15.015 7.927 9.569 1.00 55.41 86 ILE A CA 1
ATOM 701 C C . ILE A 1 86 ? -16.281 8.780 9.365 1.00 55.41 86 ILE A C 1
ATOM 703 O O . ILE A 1 86 ? -16.464 9.792 10.047 1.00 55.41 86 ILE A O 1
ATOM 707 N N . LEU A 1 87 ? -17.157 8.387 8.437 1.00 43.06 87 LEU A N 1
ATOM 708 C CA . LEU A 1 87 ? -18.408 9.080 8.119 1.00 43.06 87 LEU A CA 1
ATOM 709 C C . LEU A 1 87 ? -19.554 8.653 9.052 1.00 43.06 87 LEU A C 1
ATOM 711 O O . LEU A 1 87 ? -20.272 9.517 9.558 1.00 43.06 87 LEU A O 1
ATOM 715 N N . ASP A 1 88 ? -19.663 7.362 9.365 1.00 45.72 88 ASP A N 1
ATOM 716 C CA . ASP A 1 88 ? -20.695 6.816 10.256 1.00 45.72 88 ASP A CA 1
ATOM 717 C C . ASP A 1 88 ? -20.484 7.265 11.714 1.00 45.72 88 ASP A C 1
ATOM 719 O O . ASP A 1 88 ? -21.435 7.624 12.412 1.00 45.72 88 ASP A O 1
ATOM 723 N N . GLY A 1 89 ? -19.226 7.392 12.156 1.00 43.84 89 GLY A N 1
ATOM 724 C CA . GLY A 1 89 ? -18.886 7.937 13.477 1.00 43.84 89 GLY A CA 1
ATOM 725 C C . GLY A 1 89 ? -19.235 9.422 13.671 1.00 43.84 89 GLY A C 1
ATOM 726 O O . GLY A 1 89 ? -19.330 9.886 14.809 1.00 43.84 89 GLY A O 1
ATOM 727 N N . LYS A 1 90 ? -19.464 10.187 12.590 1.00 41.91 90 LYS A N 1
ATOM 728 C CA . LYS A 1 90 ? -19.917 11.589 12.677 1.00 41.91 90 LYS A CA 1
ATOM 729 C C . LYS A 1 90 ? -21.433 11.724 12.836 1.00 41.91 90 LYS A C 1
ATOM 731 O O . LYS A 1 90 ? -21.872 12.728 13.393 1.00 41.91 90 LYS A O 1
ATOM 736 N N . GLN A 1 91 ? -22.230 10.736 12.421 1.00 41.72 91 GLN A N 1
ATOM 737 C CA . GLN A 1 91 ? -23.693 10.813 12.541 1.00 41.72 91 GLN A CA 1
ATOM 738 C C . GLN A 1 91 ? -24.194 10.601 13.980 1.00 41.72 91 GLN A C 1
ATOM 740 O O . GLN A 1 91 ? -25.241 11.128 14.345 1.00 41.72 91 GLN A O 1
ATOM 745 N N . GLN A 1 92 ? -23.429 9.924 14.844 1.00 41.06 92 GLN A N 1
ATOM 746 C CA . GLN A 1 92 ? -23.837 9.685 16.238 1.00 41.06 92 GLN A CA 1
ATOM 747 C C . GLN A 1 92 ? -23.615 10.872 17.196 1.00 41.06 92 GLN A C 1
ATOM 749 O O . GLN A 1 92 ? -24.095 10.829 18.324 1.00 41.06 92 GLN A O 1
ATOM 754 N N . ARG A 1 93 ? -22.947 11.960 16.775 1.00 42.00 93 ARG A N 1
ATOM 755 C CA . ARG A 1 93 ? -22.770 13.172 17.610 1.00 42.00 93 ARG A CA 1
ATOM 756 C C . ARG A 1 93 ? -23.850 14.245 17.423 1.00 42.00 93 ARG A C 1
ATOM 758 O O . ARG A 1 93 ? -23.828 15.239 18.142 1.00 42.00 93 ARG A O 1
ATOM 765 N N . GLN A 1 94 ? -24.798 14.055 16.504 1.00 40.97 94 GLN A N 1
ATOM 766 C CA . GLN A 1 94 ? -25.929 14.968 16.293 1.00 40.97 94 GLN A CA 1
ATOM 767 C C . GLN A 1 94 ? -27.275 14.238 16.372 1.00 40.97 94 GLN A C 1
ATOM 769 O O . GLN A 1 94 ? -28.079 14.279 15.448 1.00 40.97 94 GLN A O 1
ATOM 774 N N . ARG A 1 95 ? -27.562 13.595 17.502 1.00 36.16 95 ARG A N 1
ATOM 775 C CA . ARG A 1 95 ? -28.947 13.448 17.959 1.00 36.16 95 ARG A CA 1
ATOM 776 C C . ARG A 1 95 ? -28.985 13.847 19.430 1.00 36.16 95 ARG A C 1
ATOM 778 O O . ARG A 1 95 ? -28.407 13.161 20.266 1.00 36.16 95 ARG A O 1
ATOM 785 N N . LYS A 1 96 ? -29.530 15.048 19.653 1.00 35.09 96 LYS A N 1
ATOM 786 C CA . LYS A 1 96 ? -29.959 15.564 20.957 1.00 35.09 96 LYS A CA 1
ATOM 787 C C . LYS A 1 96 ? -30.998 14.638 21.573 1.00 35.09 96 LYS A C 1
ATOM 789 O O . LYS A 1 96 ? -31.767 14.050 20.779 1.00 35.09 96 LYS A O 1
#

=== Feature glossary ===
Legend for the data blocks above and below:

— What the protein is —

The amino-acid sequence is the protein's primary structure: the linear order of residues from the N-terminus to the C-terminus, written in one-letter code. Everything else here — the 3D coordinates, the secondary structure, the domain annotations — is ultimately a consequence of this string.

Database cross-references. InterPro integrates a dozen domain/family signature databases into unified entries with residue-range hits. GO terms attach function/process/location labels with evidence codes. CATH codes position the fold in a four-level structural taxonomy. Organism is the NCBI-taxonomy species name.

— Where its atoms are —

The mmCIF block holds the 3D Cartesian coordinates of each backbone atom (N, Cα, C, O) in ångströms. mmCIF is the PDB's canonical archive format — a tagged-loop text representation of the atomic model.

The six renders are orthographic views along the three Cartesian axes in both directions. Representation (cartoon, sticks, or surface) and color scheme (sequence-rainbow or by-chain) vary across proteins so the training set covers all the common visualization conventions.

— Local backbone conformation —

Secondary structure is the local, repeating backbone conformation. DSSP classifies it into eight states by reading the hydrogen-bond network: three helix types (H, G, I), two β types (E, B), two non-regular types (T, S), and unstructured coil (-).

SS3 is a coarse helix/strand/coil call (letters a/b/c) made by the P-SEA algorithm from inter-Cα distances and dihedrals. It is less detailed than DSSP but needs only Cα positions.

Backbone dihedral angles. Every residue except chain termini has a φ (preceding-C → N → Cα → C) and a ψ (N → Cα → C → next-N). They are reported in degrees following the IUPAC sign convention. Secondary structure is essentially a statement about which (φ, ψ) basin each residue occupies.

— Global shape and packing —

The geometric summary reports three shape descriptors. Rg (radius of gyration) measures how spread out the Cα atoms are about their centre of mass; compact globular proteins have small Rg, elongated or unfolded ones large. Cα contacts (<8 Å, |i−j|>4) count long-range residue pairs in spatial proximity — high for tightly packed folds, near zero for rods or random coil. The bounding-box extents give the protein's footprint along x, y, z in Å.
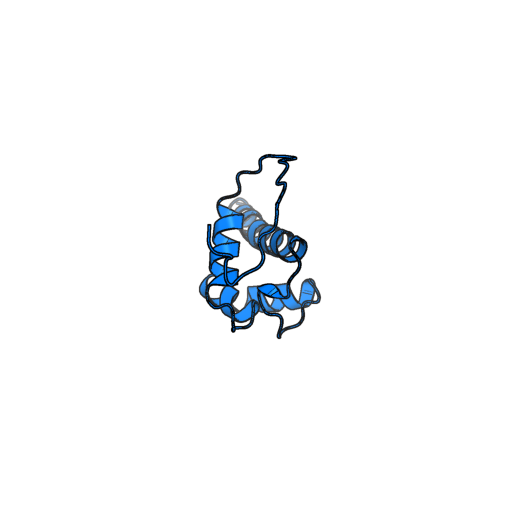
Solvent accessibility: the surface area of each residue that a 1.4 Å water probe can touch, in Å². When only backbone atoms are present the absolute values are lower than full-atom SASA (side chains contribute most of the area) and are flagged as backbone-only.

Plot images: a contact map (which residues are close in 3D, as an N×N binary image), a Ramachandran scatter (backbone torsion angles, revealing secondary-structure composition at a glance), and — for AlphaFold structures — a PAE heatmap (pairwise prediction confidence).

— Structural neighborhood —

Foldseek's 3Di representation compresses backbone geometry into a per-residue letter drawn from a learned twenty-state alphabet. It captures the tertiary interaction pattern around each residue — which residues are packed against it in space, regardless of where they are in sequence.

Structural nearest neighbors (via Foldseek easy-search vs the PDB). Reported per hit: target PDB id, E-value, and alignment TM-score. A TM-score above ~0.5 is the conventional threshold for 'same fold'.

— Confidence and disorder —

pLDDT (predicted Local Distance Difference Test) is AlphaFold's per-residue confidence score, ranging from 0 to 100. Values above 90 indicate high confidence (typically well-packed cores); 70–90 is confident; 50–70 low confidence; below 50 usually means the region is disordered or the prediction is unreliable there. AlphaFold stores pLDDT in the mmCIF B-factor column.

For experimental (PDB) structures, the B-factor (temperature factor) quantifies the positional spread of each atom in the crystal — a combination of thermal vibration and static disorder — in units of Å². High B-factors mark flexible loops or poorly resolved regions; low B-factors mark the rigid, well-ordered core.

Predicted Aligned Error (PAE) is an AlphaFold confidence matrix: entry (i, j) is the expected error in the position of residue j, in ångströms, when the prediction is superimposed on the true structure at residue i. Low PAE within a block of residues means that block is internally rigid and well-predicted; high PAE between two blocks means their relative placement is uncertain even if each block individually is confident.